Protein AF-S6CW68-F1 (afdb_monomer_lite)

Secondary structure (DSSP, 8-state):
--HHHHHHHHHHHHHHHHHHHTT--HHHHHHHHHHHTT--HHHHHHHTTS-HHHHHHHHHHHHHHHHHHHHHHSS-PPPPSS-SS------------

Radius of gyration: 20.75 Å; chains: 1; bounding box: 26×84×32 Å

pLDDT: mean 75.82, std 18.76, range [39.97, 97.38]

Organism: NCBI:txid1033806

Structure (mmCIF, N/CA/C/O backbone):
data_AF-S6CW68-F1
#
_entry.id   AF-S6CW68-F1
#
loop_
_atom_site.group_PDB
_atom_site.id
_atom_site.type_symbol
_atom_site.label_atom_id
_atom_site.label_alt_id
_atom_site.label_comp_id
_atom_site.label_asym_id
_atom_site.label_entity_id
_atom_site.label_seq_id
_atom_site.pdbx_PDB_ins_code
_atom_site.Cartn_x
_atom_site.Cartn_y
_atom_site.Cartn_z
_atom_site.occupancy
_atom_site.B_iso_or_equiv
_atom_site.auth_seq_id
_atom_site.auth_comp_id
_atom_site.auth_asym_id
_atom_site.auth_atom_id
_atom_site.pdbx_PDB_model_num
ATOM 1 N N . MET A 1 1 ? -11.801 -29.992 0.349 1.00 50.69 1 MET A N 1
ATOM 2 C CA . MET A 1 1 ? -12.442 -28.927 -0.450 1.00 50.69 1 MET A CA 1
ATOM 3 C C . MET A 1 1 ? -11.409 -27.816 -0.575 1.00 50.69 1 MET A C 1
ATOM 5 O O . MET A 1 1 ? -11.363 -26.943 0.275 1.00 50.69 1 MET A O 1
ATOM 9 N N . GLU A 1 2 ? -10.501 -27.946 -1.547 1.00 72.38 2 GLU A N 1
ATOM 10 C CA . GLU A 1 2 ? -9.304 -27.091 -1.701 1.00 72.38 2 GLU A CA 1
ATOM 11 C C . GLU A 1 2 ? -9.538 -25.854 -2.575 1.00 72.38 2 GLU A C 1
ATOM 13 O O . GLU A 1 2 ? -8.792 -24.896 -2.461 1.00 72.38 2 GLU A O 1
ATOM 18 N N . PHE A 1 3 ? -10.622 -25.813 -3.360 1.00 82.75 3 PHE A N 1
ATOM 19 C CA . PHE A 1 3 ? -10.869 -24.760 -4.354 1.00 82.75 3 PHE A CA 1
ATOM 20 C C . PHE A 1 3 ? -10.760 -23.325 -3.810 1.00 82.75 3 PHE A C 1
ATOM 22 O O . PHE A 1 3 ? -10.164 -22.470 -4.451 1.00 82.75 3 PHE A O 1
ATOM 29 N N . VAL A 1 4 ? -11.305 -23.051 -2.618 1.00 86.56 4 VAL A N 1
ATOM 30 C CA . VAL A 1 4 ? -11.223 -21.712 -2.001 1.00 86.56 4 VAL A CA 1
ATOM 31 C C . VAL A 1 4 ? -9.801 -21.402 -1.519 1.00 86.56 4 VAL A C 1
ATOM 33 O O . VAL A 1 4 ? -9.354 -20.263 -1.624 1.00 86.56 4 VAL A O 1
ATOM 36 N N . GLY A 1 5 ? -9.078 -22.409 -1.020 1.00 86.00 5 GLY A N 1
ATOM 37 C CA . GLY A 1 5 ? -7.678 -22.270 -0.615 1.00 86.00 5 GLY A CA 1
ATOM 38 C C . GLY A 1 5 ? -6.760 -22.028 -1.812 1.00 86.00 5 GLY A C 1
ATOM 39 O O . GLY A 1 5 ? -5.960 -21.097 -1.787 1.00 86.00 5 GLY A O 1
ATOM 40 N N . ASP A 1 6 ? -6.943 -22.799 -2.884 1.00 89.94 6 ASP A N 1
ATOM 41 C CA . ASP A 1 6 ? -6.195 -22.663 -4.135 1.00 89.94 6 ASP A CA 1
ATOM 42 C C . ASP A 1 6 ? -6.478 -21.323 -4.818 1.00 89.94 6 ASP A C 1
ATOM 44 O O . ASP A 1 6 ? -5.552 -20.652 -5.267 1.00 89.94 6 ASP A O 1
ATOM 48 N N . ALA A 1 7 ? -7.744 -20.891 -4.843 1.00 89.06 7 ALA A N 1
ATOM 49 C CA . ALA A 1 7 ? -8.124 -19.587 -5.379 1.00 89.06 7 ALA A CA 1
ATOM 50 C C . ALA A 1 7 ? -7.517 -18.435 -4.564 1.00 89.06 7 ALA A C 1
ATOM 52 O O . ALA A 1 7 ? -6.991 -17.487 -5.144 1.00 89.06 7 ALA A O 1
ATOM 53 N N . SER A 1 8 ? -7.542 -18.530 -3.229 1.00 87.62 8 SER A N 1
ATOM 54 C CA . SER A 1 8 ? -6.910 -17.545 -2.342 1.00 87.62 8 SER A CA 1
ATOM 55 C C . SER A 1 8 ? -5.404 -17.460 -2.588 1.00 87.62 8 SER A C 1
ATOM 57 O O . SER A 1 8 ? -4.857 -16.371 -2.748 1.00 87.62 8 SER A O 1
ATOM 59 N N . LYS A 1 9 ? -4.733 -18.610 -2.706 1.00 89.88 9 LYS A N 1
ATOM 60 C CA . LYS A 1 9 ? -3.300 -18.664 -2.994 1.00 89.88 9 LYS A CA 1
ATOM 61 C C . LYS A 1 9 ? -2.968 -18.060 -4.357 1.00 89.88 9 LYS A C 1
ATOM 63 O O . LYS A 1 9 ? -2.114 -17.188 -4.423 1.00 89.88 9 LYS A O 1
ATOM 68 N N . ALA A 1 10 ? -3.673 -18.458 -5.416 1.00 89.69 10 ALA A N 1
ATOM 69 C CA . ALA A 1 10 ? -3.455 -17.917 -6.757 1.00 89.69 10 ALA A CA 1
ATOM 70 C C . ALA A 1 10 ? -3.664 -16.393 -6.813 1.00 89.69 10 ALA A C 1
ATOM 72 O O . ALA A 1 10 ? -2.940 -15.689 -7.514 1.00 89.69 10 ALA A O 1
ATOM 73 N N . PHE A 1 11 ? -4.634 -15.876 -6.054 1.00 87.19 11 PHE A N 1
ATOM 74 C CA . PHE A 1 11 ? -4.866 -14.441 -5.931 1.00 87.19 11 PHE A CA 1
ATOM 75 C C . PHE A 1 11 ? -3.705 -13.722 -5.229 1.00 87.19 11 PHE A C 1
ATOM 77 O O . PHE A 1 11 ? -3.224 -12.707 -5.727 1.00 87.19 11 PHE A O 1
ATOM 84 N N . LEU A 1 12 ? -3.218 -14.265 -4.109 1.00 87.19 12 LEU A N 1
ATOM 85 C CA . LEU A 1 12 ? -2.067 -13.709 -3.392 1.00 87.19 12 LEU A CA 1
ATOM 86 C C . LEU A 1 12 ? -0.783 -13.770 -4.227 1.00 87.19 12 LEU A C 1
ATOM 88 O O . LEU A 1 12 ? -0.058 -12.782 -4.273 1.00 87.19 12 LEU A O 1
ATOM 92 N N . ASP A 1 13 ? -0.543 -14.878 -4.929 1.00 88.69 13 ASP A N 1
ATOM 93 C CA . ASP A 1 13 ? 0.614 -15.042 -5.815 1.00 88.69 13 ASP A CA 1
ATOM 94 C C . ASP A 1 13 ? 0.594 -13.995 -6.946 1.00 88.69 13 ASP A C 1
ATOM 96 O O . ASP A 1 13 ? 1.637 -13.460 -7.324 1.00 88.69 13 ASP A O 1
ATOM 100 N N . ARG A 1 14 ? -0.594 -13.651 -7.467 1.00 86.25 14 ARG A N 1
ATOM 101 C CA . ARG A 1 14 ? -0.739 -12.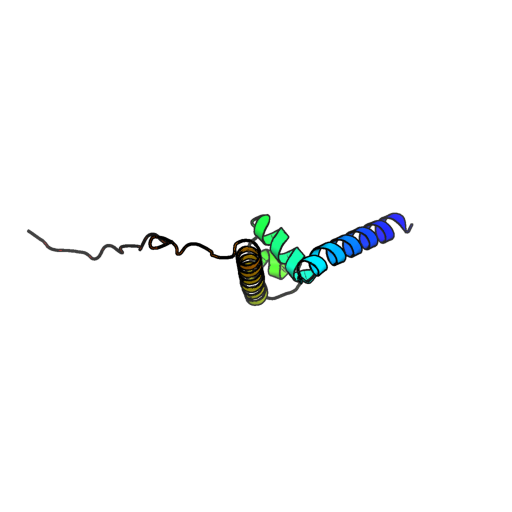589 -8.470 1.00 86.25 14 ARG A CA 1
ATOM 102 C C . ARG A 1 14 ? -0.456 -11.202 -7.892 1.00 86.25 14 ARG A C 1
ATOM 104 O O . ARG A 1 14 ? 0.245 -10.431 -8.539 1.00 86.25 14 ARG A O 1
ATOM 111 N N . ILE A 1 15 ? -0.969 -10.896 -6.697 1.00 85.12 15 ILE A N 1
ATOM 112 C CA . ILE A 1 15 ? -0.667 -9.628 -6.010 1.00 85.12 15 ILE A CA 1
ATOM 113 C C . ILE A 1 15 ? 0.835 -9.505 -5.763 1.00 85.12 15 ILE A C 1
ATOM 115 O O . ILE A 1 15 ? 1.404 -8.449 -6.013 1.00 85.12 15 ILE A O 1
ATOM 119 N N . ASP A 1 16 ? 1.482 -10.574 -5.302 1.00 82.75 16 ASP A N 1
ATOM 120 C CA . ASP A 1 16 ? 2.924 -10.570 -5.060 1.00 82.75 16 ASP A CA 1
ATOM 121 C C . ASP A 1 16 ? 3.716 -10.324 -6.345 1.00 82.75 16 ASP A C 1
ATOM 123 O O . ASP A 1 16 ? 4.703 -9.592 -6.319 1.00 82.75 16 ASP A O 1
ATOM 127 N N . ALA A 1 17 ? 3.303 -10.919 -7.467 1.00 81.81 17 ALA A N 1
ATOM 128 C CA . ALA A 1 17 ? 3.935 -10.670 -8.759 1.00 81.81 17 ALA A CA 1
ATOM 129 C C . ALA A 1 17 ? 3.829 -9.186 -9.156 1.00 81.81 17 ALA A C 1
ATOM 131 O O . ALA A 1 17 ? 4.849 -8.560 -9.438 1.00 81.81 17 ALA A O 1
ATOM 132 N N . ASP A 1 18 ? 2.626 -8.613 -9.084 1.00 77.12 18 ASP A N 1
ATOM 133 C CA . ASP A 1 18 ? 2.362 -7.225 -9.488 1.00 77.12 18 ASP A CA 1
ATOM 134 C C . ASP A 1 18 ? 3.033 -6.205 -8.542 1.00 77.12 18 ASP A C 1
ATOM 136 O O . ASP A 1 18 ? 3.566 -5.183 -8.979 1.00 77.12 18 ASP A O 1
ATOM 140 N N . ALA A 1 19 ? 3.068 -6.493 -7.237 1.00 76.94 19 ALA A N 1
ATOM 141 C CA . ALA A 1 19 ? 3.745 -5.653 -6.252 1.00 76.94 19 ALA A CA 1
ATOM 142 C C . ALA A 1 19 ? 5.271 -5.674 -6.452 1.00 76.94 19 ALA A C 1
ATOM 144 O O . ALA A 1 19 ? 5.907 -4.616 -6.459 1.00 76.94 19 ALA A O 1
ATOM 145 N N . ASN A 1 20 ? 5.855 -6.852 -6.705 1.00 76.38 20 ASN A N 1
ATOM 146 C CA . ASN A 1 20 ? 7.294 -6.998 -6.934 1.00 76.38 20 ASN A CA 1
ATOM 147 C C . ASN A 1 20 ? 7.774 -6.262 -8.191 1.00 76.38 20 ASN A C 1
ATOM 149 O O . ASN A 1 20 ? 8.858 -5.678 -8.159 1.00 76.38 20 ASN A O 1
ATOM 153 N N . GLU A 1 21 ? 6.981 -6.235 -9.268 1.00 75.38 21 GLU A N 1
ATOM 154 C CA . GLU A 1 21 ? 7.297 -5.445 -10.472 1.00 75.38 21 GLU A CA 1
ATOM 155 C C . GLU A 1 21 ? 7.468 -3.948 -10.154 1.00 75.38 21 GLU A C 1
ATOM 157 O O . GLU A 1 21 ? 8.268 -3.264 -10.788 1.00 75.38 21 GLU A O 1
ATOM 162 N N . SER A 1 22 ? 6.781 -3.457 -9.118 1.00 68.31 22 SER A N 1
ATOM 163 C CA . SER A 1 22 ? 6.846 -2.067 -8.647 1.00 68.31 22 SER A CA 1
ATOM 164 C C . SER A 1 22 ? 7.761 -1.866 -7.428 1.00 68.31 22 SER A C 1
ATOM 166 O O . SER A 1 22 ? 7.746 -0.796 -6.814 1.00 68.31 22 SER A O 1
ATOM 168 N N . ASN A 1 23 ? 8.555 -2.878 -7.046 1.00 76.50 23 ASN A N 1
ATOM 169 C CA . ASN A 1 23 ? 9.376 -2.887 -5.826 1.00 76.50 23 ASN A CA 1
ATOM 170 C C . ASN A 1 23 ? 8.567 -2.582 -4.543 1.00 76.50 23 ASN A C 1
ATOM 172 O O . ASN A 1 23 ? 9.058 -1.944 -3.605 1.00 76.50 23 ASN A O 1
ATOM 176 N N . LEU A 1 24 ? 7.303 -3.004 -4.531 1.00 81.38 24 LEU A N 1
ATOM 177 C CA . LEU A 1 24 ? 6.377 -2.926 -3.408 1.00 81.38 24 LEU A CA 1
ATOM 178 C C . LEU A 1 24 ? 6.213 -4.315 -2.795 1.00 81.38 24 LEU A C 1
ATOM 180 O O . LEU A 1 24 ? 6.239 -5.324 -3.497 1.00 81.38 24 LEU A O 1
ATOM 184 N N . ASP A 1 25 ? 6.025 -4.370 -1.479 1.00 83.44 25 ASP A N 1
ATOM 185 C CA . ASP A 1 25 ? 5.606 -5.605 -0.822 1.00 83.44 25 ASP A CA 1
ATOM 186 C C . ASP A 1 25 ? 4.065 -5.721 -0.801 1.00 83.44 25 ASP A C 1
ATOM 188 O O . ASP A 1 25 ? 3.324 -4.777 -1.094 1.00 83.44 25 ASP A O 1
ATOM 192 N N . ARG A 1 26 ? 3.548 -6.903 -0.451 1.00 85.12 26 ARG A N 1
ATOM 193 C CA . ARG A 1 26 ? 2.097 -7.138 -0.347 1.00 85.12 26 ARG A CA 1
ATOM 194 C C . ARG A 1 26 ? 1.413 -6.175 0.630 1.00 85.12 26 ARG A C 1
ATOM 196 O O . ARG A 1 26 ? 0.241 -5.842 0.460 1.00 85.12 26 ARG A O 1
ATOM 203 N N . PHE A 1 27 ? 2.135 -5.749 1.663 1.00 88.88 27 PHE A N 1
ATOM 204 C CA . PHE A 1 27 ? 1.623 -4.825 2.663 1.00 88.88 27 PHE A CA 1
ATOM 205 C C . PHE A 1 27 ? 1.470 -3.416 2.075 1.00 88.88 27 PHE A C 1
ATOM 207 O O . PHE A 1 27 ? 0.429 -2.794 2.262 1.00 88.88 27 PHE A O 1
ATOM 214 N N . ASP A 1 28 ? 2.455 -2.946 1.309 1.00 88.50 28 ASP A N 1
ATOM 215 C CA . ASP A 1 28 ? 2.418 -1.689 0.561 1.00 88.50 28 ASP A CA 1
ATOM 216 C C . ASP A 1 28 ? 1.215 -1.666 -0.389 1.00 88.50 28 ASP A C 1
ATOM 218 O O . ASP A 1 28 ? 0.469 -0.688 -0.427 1.00 88.50 28 ASP A O 1
ATOM 222 N N . PHE A 1 29 ? 0.985 -2.768 -1.111 1.00 87.38 29 PHE A N 1
ATOM 223 C CA . PHE A 1 29 ? -0.166 -2.903 -2.003 1.00 87.38 29 PHE A CA 1
ATOM 224 C C . PHE A 1 29 ? -1.498 -2.825 -1.241 1.00 87.38 29 PHE A C 1
ATOM 226 O O . PHE A 1 29 ? -2.398 -2.087 -1.641 1.00 87.38 29 PHE A O 1
ATOM 233 N N . ALA A 1 30 ? -1.621 -3.536 -0.117 1.00 90.62 30 ALA A N 1
ATOM 234 C CA . ALA A 1 30 ? -2.825 -3.499 0.710 1.00 90.62 30 ALA A CA 1
ATOM 235 C C . ALA A 1 30 ? -3.101 -2.092 1.267 1.00 90.62 30 ALA A C 1
ATOM 237 O O . ALA A 1 30 ? -4.230 -1.612 1.179 1.00 90.62 30 ALA A O 1
ATOM 238 N N . VAL A 1 31 ? -2.073 -1.409 1.784 1.00 92.75 31 VAL A N 1
ATOM 239 C CA . VAL A 1 31 ? -2.180 -0.018 2.252 1.00 92.75 31 VAL A CA 1
ATOM 240 C C . VAL A 1 31 ? -2.640 0.893 1.117 1.00 92.75 31 VAL A C 1
ATOM 242 O O . VAL A 1 31 ? -3.593 1.644 1.298 1.00 92.75 31 VAL A O 1
ATOM 245 N N . MET A 1 32 ? -2.023 0.793 -0.061 1.00 89.56 32 MET A N 1
ATOM 246 C CA . MET A 1 32 ? -2.375 1.614 -1.220 1.00 89.56 32 MET A CA 1
ATOM 247 C C . MET A 1 32 ? -3.841 1.440 -1.628 1.00 89.56 32 MET A C 1
ATOM 249 O O . MET A 1 32 ? -4.562 2.425 -1.755 1.00 89.56 32 MET A O 1
ATOM 253 N N . VAL A 1 33 ? -4.299 0.194 -1.787 1.00 90.62 33 VAL A N 1
ATOM 254 C CA . VAL A 1 33 ? -5.683 -0.106 -2.184 1.00 90.62 33 VAL A CA 1
ATOM 255 C C . VAL A 1 33 ? -6.678 0.460 -1.174 1.00 90.62 33 VAL A C 1
ATOM 257 O O . VAL A 1 33 ? -7.675 1.066 -1.566 1.00 90.62 33 VAL A O 1
ATOM 260 N N . LEU A 1 34 ? -6.409 0.291 0.122 1.00 94.06 34 LEU A N 1
ATOM 261 C CA . LEU A 1 34 ? -7.312 0.760 1.169 1.00 94.06 34 LEU A CA 1
ATOM 262 C C . LEU A 1 34 ? -7.341 2.294 1.271 1.00 94.06 34 LEU A C 1
ATOM 264 O O . LEU A 1 34 ? -8.414 2.863 1.476 1.00 94.06 34 LEU A O 1
ATOM 268 N N . LEU A 1 35 ? -6.203 2.964 1.067 1.00 91.94 35 LEU A N 1
ATOM 269 C CA . LEU A 1 35 ? -6.142 4.426 0.982 1.00 91.94 35 LEU A CA 1
ATOM 270 C C . LEU A 1 35 ? -6.912 4.948 -0.237 1.00 91.94 35 LEU A C 1
ATOM 272 O O . LEU A 1 35 ? -7.716 5.868 -0.107 1.00 91.94 35 LEU A O 1
ATOM 276 N N . CYS A 1 36 ? -6.745 4.325 -1.408 1.00 89.75 36 CYS A N 1
ATOM 277 C CA . CYS A 1 36 ? -7.499 4.678 -2.615 1.00 89.75 36 CYS A CA 1
ATOM 278 C C . CYS A 1 36 ? -9.011 4.449 -2.463 1.00 89.75 36 CYS A C 1
ATOM 280 O O . CYS A 1 36 ? -9.802 5.163 -3.077 1.00 89.75 36 CYS A O 1
ATOM 282 N N . ALA A 1 37 ? -9.422 3.480 -1.641 1.00 93.88 37 ALA A N 1
ATOM 283 C CA . ALA A 1 37 ? -10.823 3.245 -1.298 1.00 93.88 37 ALA A CA 1
ATOM 284 C C . ALA A 1 37 ? -11.391 4.271 -0.291 1.00 93.88 37 ALA A C 1
ATOM 286 O O . ALA A 1 37 ? -12.585 4.233 0.008 1.00 93.88 37 ALA A O 1
ATOM 287 N N . GLY A 1 38 ? -10.567 5.202 0.206 1.00 93.12 38 GLY A N 1
ATOM 288 C CA . GLY A 1 38 ? -10.980 6.277 1.109 1.00 93.12 38 GLY A CA 1
ATOM 289 C C . GLY A 1 38 ? -11.089 5.864 2.577 1.00 93.12 38 GLY A C 1
ATOM 290 O O . GLY A 1 38 ? -11.765 6.548 3.344 1.00 93.12 38 GLY A O 1
ATOM 291 N N . HIS A 1 39 ? -10.458 4.756 2.976 1.00 96.88 39 HIS A N 1
ATOM 292 C CA . HIS A 1 39 ? -10.432 4.332 4.375 1.00 96.88 39 HIS A CA 1
ATOM 293 C C . HIS A 1 39 ? -9.477 5.187 5.212 1.00 96.88 39 HIS A C 1
ATOM 295 O O . HIS A 1 39 ? -8.431 5.634 4.739 1.00 96.88 39 HIS A O 1
ATOM 301 N N . SER A 1 40 ? -9.830 5.389 6.481 1.00 96.38 40 SER A N 1
ATOM 302 C CA . SER A 1 40 ? -8.991 6.122 7.432 1.00 96.38 40 SER A CA 1
ATOM 303 C C . SER A 1 40 ? -7.759 5.313 7.854 1.00 96.38 40 SER A C 1
ATOM 305 O O . SER A 1 40 ? -7.764 4.080 7.831 1.00 96.38 40 SER A O 1
ATOM 307 N N . TYR A 1 41 ? -6.700 5.992 8.310 1.00 95.56 41 TYR A N 1
ATOM 308 C CA . TYR A 1 41 ? -5.503 5.308 8.817 1.00 95.56 41 TYR A CA 1
ATOM 309 C C . TYR A 1 41 ? -5.802 4.370 9.989 1.00 95.56 41 TYR A C 1
ATOM 311 O O . TYR A 1 41 ? -5.195 3.306 10.071 1.00 95.56 41 TYR A O 1
ATOM 319 N N . GLU A 1 42 ? -6.741 4.740 10.862 1.00 97.12 42 GLU A N 1
ATOM 320 C CA . GLU A 1 42 ? -7.171 3.928 12.006 1.00 97.12 42 GLU A CA 1
ATOM 321 C C . GLU A 1 42 ? -7.810 2.610 11.546 1.00 97.12 42 GLU A C 1
ATOM 323 O O . GLU A 1 42 ? -7.452 1.530 12.022 1.00 97.12 42 GLU A O 1
ATOM 328 N N . GLU A 1 43 ? -8.720 2.670 10.570 1.00 97.38 43 GLU A N 1
ATOM 329 C CA . GLU A 1 43 ? -9.368 1.477 10.020 1.00 97.38 43 GLU A CA 1
ATOM 330 C C . GLU A 1 43 ? -8.365 0.547 9.342 1.00 97.38 43 GLU A C 1
ATOM 332 O O . GLU A 1 43 ? -8.401 -0.666 9.562 1.00 97.38 43 GLU A O 1
ATOM 337 N N . ILE A 1 44 ? -7.447 1.119 8.560 1.00 96.50 44 ILE A N 1
ATOM 338 C CA . ILE A 1 44 ? -6.392 0.374 7.871 1.00 96.50 44 ILE A CA 1
ATOM 339 C C . ILE A 1 44 ? -5.457 -0.283 8.886 1.00 96.50 44 ILE A C 1
ATOM 341 O O . ILE A 1 44 ? -5.170 -1.474 8.769 1.00 96.50 44 ILE A O 1
ATOM 345 N N . ALA A 1 45 ? -5.021 0.461 9.904 1.00 95.94 45 ALA A N 1
ATOM 346 C CA . ALA A 1 45 ? -4.157 -0.049 10.961 1.00 95.94 45 ALA A CA 1
ATOM 347 C C . ALA A 1 45 ? -4.807 -1.227 11.696 1.00 95.94 45 ALA A C 1
ATOM 349 O O . ALA A 1 45 ? -4.176 -2.266 11.887 1.00 95.94 45 ALA A O 1
ATOM 350 N N . ARG A 1 46 ? -6.102 -1.110 12.014 1.00 96.25 46 ARG A N 1
ATOM 351 C CA . ARG A 1 46 ? -6.886 -2.181 12.634 1.00 96.25 46 ARG A CA 1
ATOM 352 C C . ARG A 1 46 ? -7.024 -3.415 11.738 1.00 96.25 46 ARG A C 1
ATOM 354 O O . ARG A 1 46 ? -6.967 -4.530 12.246 1.00 96.25 46 ARG A O 1
ATOM 361 N N . TRP A 1 47 ? -7.248 -3.252 10.434 1.00 96.12 47 TRP A N 1
ATOM 362 C CA . TRP A 1 47 ? -7.393 -4.387 9.511 1.00 96.12 47 TRP A CA 1
ATOM 363 C C . TRP A 1 47 ? -6.075 -5.088 9.187 1.00 96.12 47 TRP A C 1
ATOM 365 O O . TRP A 1 47 ? -6.080 -6.296 8.959 1.00 96.12 47 TRP A O 1
ATOM 375 N N . LEU A 1 48 ? -4.967 -4.347 9.169 1.00 93.25 48 LEU A N 1
ATOM 376 C CA . LEU A 1 48 ? -3.635 -4.865 8.854 1.00 93.25 48 LEU A CA 1
ATOM 377 C C . LEU A 1 48 ? -2.804 -5.221 10.096 1.00 93.25 48 LEU A C 1
ATOM 379 O O . LEU A 1 48 ? -1.622 -5.524 9.951 1.00 93.25 48 LEU A O 1
ATOM 383 N N . ASP A 1 49 ? -3.408 -5.183 11.288 1.00 95.25 49 ASP A N 1
ATOM 384 C CA . ASP A 1 49 ? -2.760 -5.469 12.576 1.00 95.25 49 ASP A CA 1
ATOM 385 C C . ASP A 1 49 ? -1.450 -4.678 12.765 1.00 95.25 49 ASP A C 1
ATOM 387 O O . ASP A 1 49 ? -0.373 -5.217 13.021 1.00 95.25 49 ASP A O 1
ATOM 391 N N . THR A 1 50 ? -1.530 -3.361 12.557 1.00 94.31 50 THR A N 1
ATOM 392 C CA . THR A 1 50 ? -0.389 -2.439 12.638 1.00 94.31 50 THR A CA 1
ATOM 393 C C . THR A 1 50 ? -0.752 -1.145 13.378 1.00 94.31 50 THR A C 1
ATOM 395 O O . THR A 1 50 ? -1.855 -1.000 13.899 1.00 94.31 50 THR A O 1
ATOM 398 N N . ASP A 1 51 ? 0.173 -0.182 13.428 1.00 95.00 51 ASP A N 1
ATOM 399 C CA . ASP A 1 51 ? -0.061 1.153 13.983 1.00 95.00 51 ASP A CA 1
ATOM 400 C C . ASP A 1 51 ? -0.351 2.210 12.901 1.00 95.00 51 ASP A C 1
ATOM 402 O O . ASP A 1 51 ? 0.204 2.175 11.803 1.00 95.00 51 ASP A O 1
ATOM 406 N N . GLU A 1 52 ? -1.187 3.203 13.224 1.00 95.88 52 GLU A N 1
ATOM 407 C CA . GLU A 1 52 ? -1.550 4.302 12.309 1.00 95.88 52 GLU A CA 1
ATOM 408 C C . GLU A 1 52 ? -0.329 5.047 11.756 1.00 95.88 52 GLU A C 1
ATOM 410 O O . GLU A 1 52 ? -0.287 5.414 10.579 1.00 95.88 52 GLU A O 1
ATOM 415 N N . LYS A 1 53 ? 0.706 5.244 12.585 1.00 94.19 53 LYS A N 1
ATOM 416 C CA . LYS A 1 53 ? 1.932 5.925 12.148 1.00 94.19 53 LYS A CA 1
ATOM 417 C C . LYS A 1 53 ? 2.683 5.084 11.121 1.00 94.19 53 LYS A C 1
ATOM 419 O O . LYS A 1 53 ? 3.366 5.639 10.264 1.00 94.19 53 LYS A O 1
ATOM 424 N N . TYR A 1 54 ? 2.598 3.759 11.196 1.00 91.62 54 TYR A N 1
ATOM 425 C CA . TYR A 1 54 ? 3.176 2.855 10.212 1.00 91.62 54 TYR A CA 1
ATOM 426 C C . TYR A 1 54 ? 2.439 2.952 8.882 1.00 91.62 54 TYR A C 1
ATOM 428 O O . TYR A 1 54 ? 3.102 3.077 7.855 1.00 91.62 54 TYR A O 1
ATOM 436 N N . VAL A 1 55 ? 1.105 3.020 8.900 1.00 92.62 55 VAL A N 1
ATOM 437 C CA . VAL A 1 55 ? 0.293 3.258 7.693 1.00 92.62 55 VAL A CA 1
ATOM 438 C C . VAL A 1 55 ? 0.682 4.584 7.027 1.00 92.62 55 VAL A C 1
ATOM 440 O O . VAL A 1 55 ? 1.010 4.598 5.843 1.00 92.62 55 VAL A O 1
ATOM 443 N N . GLN A 1 56 ? 0.777 5.673 7.796 1.00 92.44 56 GLN A N 1
ATOM 444 C CA . GLN A 1 56 ? 1.228 6.979 7.287 1.00 92.44 56 GLN A CA 1
ATOM 445 C C . GLN A 1 56 ? 2.656 6.943 6.722 1.00 92.44 56 GLN A C 1
ATOM 447 O O . GLN A 1 56 ? 2.948 7.541 5.685 1.00 92.44 56 GLN A O 1
ATOM 452 N N . ARG A 1 57 ? 3.590 6.246 7.384 1.00 91.31 57 ARG A N 1
ATOM 453 C CA . ARG A 1 57 ? 4.954 6.068 6.855 1.00 91.31 57 ARG A CA 1
ATOM 454 C C . ARG A 1 57 ? 4.935 5.331 5.518 1.00 91.31 57 ARG A C 1
ATOM 456 O O . ARG A 1 57 ? 5.669 5.721 4.614 1.00 91.31 57 ARG A O 1
ATOM 463 N N . LYS A 1 58 ? 4.113 4.287 5.391 1.00 90.94 58 LYS A N 1
ATOM 464 C CA . LYS A 1 58 ? 3.988 3.509 4.156 1.00 90.94 58 LYS A CA 1
ATOM 465 C C . LYS A 1 58 ? 3.391 4.333 3.020 1.00 90.94 58 LYS A C 1
ATOM 467 O O . LYS A 1 58 ? 3.957 4.310 1.935 1.00 90.94 58 LYS A O 1
ATOM 472 N N . GLU A 1 59 ? 2.359 5.134 3.275 1.00 91.31 59 GLU A N 1
ATOM 473 C CA . GLU A 1 59 ? 1.821 6.075 2.281 1.00 91.31 59 GLU A CA 1
ATOM 474 C C . GLU A 1 59 ? 2.906 7.010 1.730 1.00 91.31 59 GLU A C 1
ATOM 476 O O . GLU A 1 59 ? 3.066 7.125 0.518 1.00 91.31 59 GLU A O 1
ATOM 481 N N . ASN A 1 60 ? 3.716 7.614 2.605 1.00 87.12 60 ASN A N 1
ATOM 482 C CA . ASN A 1 60 ? 4.809 8.495 2.182 1.00 87.12 60 ASN A CA 1
ATOM 483 C C . ASN A 1 60 ? 5.857 7.768 1.324 1.00 87.12 60 ASN A C 1
ATOM 485 O O . ASN A 1 60 ? 6.356 8.326 0.346 1.00 87.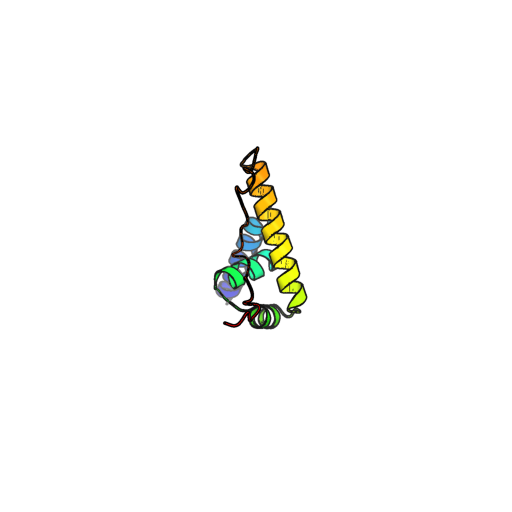12 60 ASN A O 1
ATOM 489 N N . VAL A 1 61 ? 6.195 6.522 1.671 1.00 85.94 61 VAL A N 1
ATOM 490 C CA . VAL A 1 61 ? 7.116 5.693 0.878 1.00 85.94 61 VAL A CA 1
ATOM 491 C C . VAL A 1 61 ? 6.516 5.370 -0.491 1.00 85.94 61 VAL A C 1
ATOM 493 O O . VAL A 1 61 ? 7.219 5.481 -1.495 1.00 85.94 61 VAL A O 1
ATOM 496 N N . ILE A 1 62 ? 5.233 5.007 -0.545 1.00 84.38 62 ILE A N 1
ATOM 497 C CA . ILE A 1 62 ? 4.509 4.717 -1.788 1.00 84.38 62 ILE A CA 1
ATOM 498 C C . ILE A 1 62 ? 4.471 5.963 -2.680 1.00 84.38 62 ILE A C 1
ATOM 500 O O . ILE A 1 62 ? 4.861 5.887 -3.842 1.00 84.38 62 ILE A O 1
ATOM 504 N N . ALA A 1 63 ? 4.097 7.122 -2.131 1.00 84.62 63 ALA A N 1
ATOM 505 C CA . ALA A 1 63 ? 4.069 8.392 -2.854 1.00 84.62 63 ALA A CA 1
ATOM 506 C C . ALA A 1 63 ? 5.461 8.798 -3.367 1.00 84.62 63 ALA A C 1
ATOM 508 O O . ALA A 1 63 ? 5.609 9.239 -4.507 1.00 84.62 63 ALA A O 1
ATOM 509 N N . TRP A 1 64 ? 6.509 8.605 -2.558 1.00 80.62 64 TRP A N 1
ATOM 510 C CA . TRP A 1 64 ? 7.884 8.863 -2.985 1.00 80.62 64 TRP A CA 1
ATOM 511 C C . TRP A 1 64 ? 8.317 7.935 -4.126 1.00 80.62 64 TRP A C 1
ATOM 513 O O . TRP A 1 64 ? 8.913 8.408 -5.092 1.00 80.62 64 TRP A O 1
ATOM 523 N N . ARG A 1 65 ? 7.993 6.638 -4.050 1.00 76.25 65 ARG A N 1
ATOM 524 C CA . ARG A 1 65 ? 8.286 5.665 -5.115 1.00 76.25 65 ARG A CA 1
ATOM 525 C C . ARG A 1 65 ? 7.528 5.986 -6.400 1.00 76.25 65 ARG A C 1
ATOM 527 O O . ARG A 1 65 ? 8.141 5.958 -7.459 1.00 76.25 65 ARG A O 1
ATOM 534 N N . ALA A 1 66 ? 6.252 6.358 -6.308 1.00 73.75 66 ALA A N 1
ATOM 535 C CA . ALA A 1 66 ? 5.475 6.819 -7.456 1.00 73.75 66 ALA A CA 1
ATOM 536 C C . ALA A 1 66 ? 6.104 8.072 -8.090 1.00 73.75 66 ALA A C 1
ATOM 538 O O . ALA A 1 66 ? 6.272 8.124 -9.300 1.00 73.75 66 ALA A O 1
ATOM 539 N N . SER A 1 67 ? 6.568 9.029 -7.277 1.00 69.00 67 SER A N 1
ATOM 540 C CA . SER A 1 67 ? 7.279 10.213 -7.775 1.00 69.00 67 SER A CA 1
ATOM 541 C C . SER A 1 67 ? 8.635 9.886 -8.414 1.00 69.00 67 SER A C 1
ATOM 543 O O . SER A 1 67 ? 9.026 10.557 -9.363 1.00 69.00 67 SER A O 1
ATOM 545 N N . GLN A 1 68 ? 9.382 8.894 -7.913 1.00 63.88 68 GLN A N 1
ATOM 546 C CA . GLN A 1 68 ? 10.611 8.423 -8.572 1.00 63.88 68 GLN A CA 1
ATOM 547 C C . GLN A 1 68 ? 10.294 7.740 -9.900 1.00 63.88 68 GLN A C 1
ATOM 549 O O . GLN A 1 68 ? 10.919 8.057 -10.902 1.00 63.88 68 GLN A O 1
ATOM 554 N N . PHE A 1 69 ? 9.273 6.882 -9.927 1.00 59.56 69 PHE A N 1
ATOM 555 C CA . PHE A 1 69 ? 8.808 6.249 -11.155 1.00 59.56 69 PHE A CA 1
ATOM 556 C C . PHE A 1 69 ? 8.376 7.289 -12.198 1.00 59.56 69 PHE A C 1
ATOM 558 O O . PHE A 1 69 ? 8.770 7.197 -13.354 1.00 59.56 69 PHE A O 1
ATOM 565 N N . GLU A 1 70 ? 7.642 8.328 -11.793 1.00 57.50 70 GLU A N 1
ATOM 566 C CA . GLU A 1 70 ? 7.288 9.448 -12.670 1.00 57.50 70 GLU A CA 1
ATOM 567 C C . GLU A 1 70 ? 8.514 10.228 -13.164 1.00 57.50 70 GLU A C 1
ATOM 569 O O . GLU A 1 70 ? 8.512 10.658 -14.309 1.00 57.50 70 GLU A O 1
ATOM 574 N N . LYS A 1 71 ? 9.573 10.385 -12.357 1.00 58.53 71 LYS A N 1
ATOM 575 C CA . LYS A 1 71 ? 10.835 11.032 -12.781 1.00 58.53 71 LYS A CA 1
ATOM 576 C C . LYS A 1 71 ? 11.649 10.177 -13.745 1.00 58.53 71 LYS A C 1
ATOM 578 O O . LYS A 1 71 ? 12.265 10.713 -14.656 1.00 58.53 71 LYS A O 1
ATOM 583 N N . ASP A 1 72 ? 11.651 8.863 -13.555 1.00 58.78 72 ASP A N 1
ATOM 584 C CA . ASP A 1 72 ? 12.323 7.937 -14.467 1.00 58.78 72 ASP A CA 1
ATOM 585 C C . ASP A 1 72 ? 11.556 7.820 -15.798 1.00 58.78 72 ASP A C 1
ATOM 587 O O . ASP A 1 72 ? 12.157 7.608 -16.850 1.00 58.78 72 ASP A O 1
ATOM 591 N N . LEU A 1 73 ? 10.228 7.990 -15.769 1.00 56.03 73 LEU A N 1
ATOM 592 C CA . LEU A 1 73 ? 9.369 8.005 -16.957 1.00 56.03 73 LEU A CA 1
ATOM 593 C C . LEU A 1 73 ? 9.352 9.373 -17.667 1.00 56.03 73 LEU A C 1
ATOM 595 O O . LEU A 1 73 ? 9.139 9.442 -18.878 1.00 56.03 73 LEU A O 1
ATOM 599 N N . VAL A 1 74 ? 9.549 10.459 -16.916 1.00 51.25 74 VAL A N 1
ATOM 600 C CA . VAL A 1 74 ? 9.518 11.851 -17.376 1.00 51.25 74 VAL A CA 1
ATOM 601 C C . VAL A 1 74 ? 10.828 12.512 -16.942 1.00 51.25 74 VAL A C 1
ATOM 603 O O . VAL A 1 74 ? 10.920 13.025 -15.830 1.00 51.25 74 VAL A O 1
ATOM 606 N N . GLU A 1 75 ? 11.835 12.502 -17.829 1.00 55.56 75 GLU A N 1
ATOM 607 C CA . GLU A 1 75 ? 13.218 12.970 -17.576 1.00 55.56 75 GLU A CA 1
ATOM 608 C C . GLU A 1 75 ? 13.322 14.343 -16.866 1.00 55.56 75 GLU A C 1
ATOM 610 O O . GLU A 1 75 ? 14.307 14.597 -16.173 1.00 55.56 75 GLU A O 1
ATOM 615 N N . GLU A 1 76 ? 12.306 15.212 -16.964 1.00 46.69 76 GLU A N 1
ATOM 616 C CA . GLU A 1 76 ? 12.143 16.394 -16.109 1.00 46.69 76 GLU A CA 1
ATOM 617 C C . GLU A 1 76 ? 10.683 16.582 -15.666 1.00 46.69 76 GLU A C 1
ATOM 619 O O . GLU A 1 76 ? 9.803 16.891 -16.471 1.00 46.69 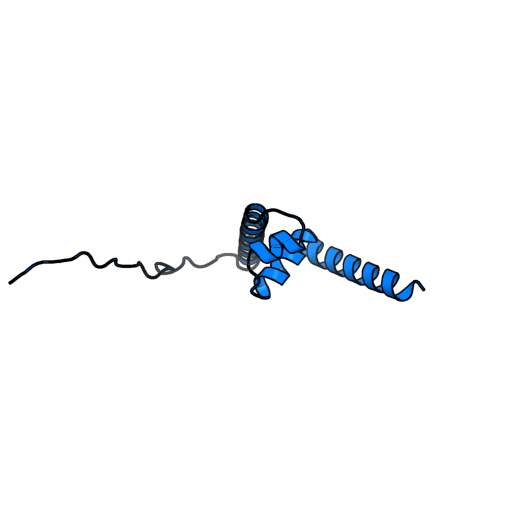76 GLU A O 1
ATOM 624 N N . ILE A 1 77 ? 10.431 16.493 -14.355 1.00 52.34 77 ILE A N 1
ATOM 625 C CA . ILE A 1 77 ? 9.190 17.013 -13.766 1.00 52.34 77 ILE A CA 1
ATOM 626 C C . ILE A 1 77 ? 9.290 18.547 -13.746 1.00 52.34 77 ILE A C 1
ATOM 628 O O . ILE A 1 77 ? 10.181 19.081 -13.071 1.00 52.34 77 ILE A O 1
ATOM 632 N N . PRO A 1 78 ? 8.402 19.281 -14.444 1.00 57.62 78 PRO A N 1
ATOM 633 C CA . PRO A 1 78 ? 8.434 20.736 -14.439 1.00 57.62 78 PRO A CA 1
ATOM 634 C C . PRO A 1 78 ? 8.241 21.261 -13.015 1.00 57.62 78 PRO A C 1
ATOM 636 O O . PRO A 1 78 ? 7.416 20.756 -12.249 1.00 57.62 78 PRO A O 1
ATOM 639 N N . ARG A 1 79 ? 9.020 22.285 -12.641 1.00 49.06 79 ARG A N 1
ATOM 640 C CA . ARG A 1 79 ? 8.858 22.943 -11.340 1.00 49.06 79 ARG A CA 1
ATOM 641 C C . ARG A 1 79 ? 7.417 23.443 -11.214 1.00 49.06 79 ARG A C 1
ATOM 643 O O . ARG A 1 79 ? 6.950 24.103 -12.140 1.00 49.06 79 ARG A O 1
ATOM 650 N N . PRO A 1 80 ? 6.739 23.192 -10.083 1.00 55.47 80 PRO A N 1
ATOM 651 C CA . PRO A 1 80 ? 5.422 23.761 -9.859 1.00 55.47 80 PRO A CA 1
ATOM 652 C C . PRO A 1 80 ? 5.523 25.291 -9.916 1.00 55.47 80 PRO A C 1
ATOM 654 O O . PRO A 1 80 ? 6.269 25.90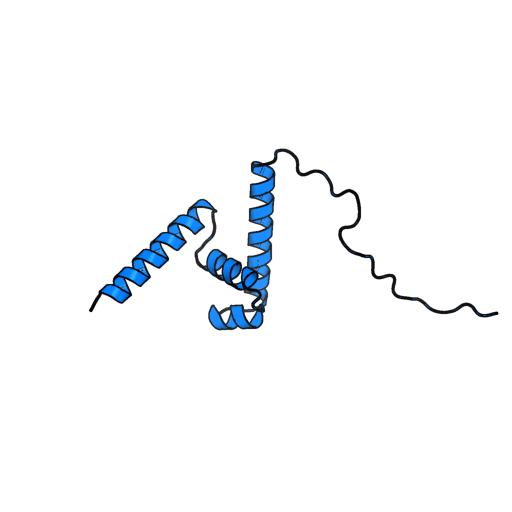7 -9.149 1.00 55.47 80 PRO A O 1
ATOM 657 N N . GLU A 1 81 ? 4.805 25.900 -10.860 1.00 47.50 81 GLU A N 1
ATOM 658 C CA . GLU A 1 81 ? 4.648 27.350 -10.952 1.00 47.50 81 GLU A CA 1
ATOM 659 C C . GLU A 1 81 ? 3.696 27.820 -9.844 1.00 47.50 81 GLU A C 1
ATOM 661 O O . GLU A 1 81 ? 2.504 28.024 -10.052 1.00 47.50 81 GLU A O 1
ATOM 666 N N . GLY A 1 82 ? 4.236 27.968 -8.634 1.00 59.03 82 GLY A N 1
ATOM 667 C CA . GLY A 1 82 ? 3.549 28.589 -7.503 1.00 59.03 82 GLY A CA 1
ATOM 668 C C . GLY A 1 82 ? 3.135 27.632 -6.378 1.00 59.03 82 GLY A C 1
ATOM 669 O O . GLY A 1 82 ? 3.307 26.416 -6.483 1.00 59.03 82 GLY A O 1
ATOM 670 N N . PRO A 1 83 ? 2.652 28.182 -5.247 1.00 49.69 83 PRO A N 1
ATOM 671 C CA . PRO A 1 83 ? 2.334 27.405 -4.053 1.00 49.69 83 PRO A 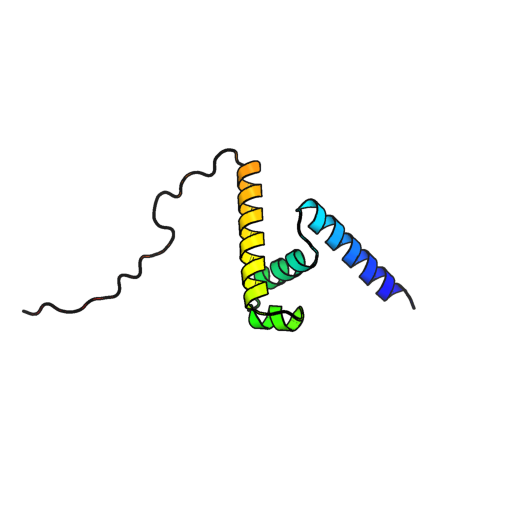CA 1
ATOM 672 C C . PRO A 1 83 ? 1.166 26.443 -4.304 1.00 49.69 83 PRO A C 1
ATOM 674 O O . PRO A 1 83 ? 0.094 26.859 -4.731 1.00 49.69 83 PRO A O 1
ATOM 677 N N . THR A 1 84 ? 1.354 25.162 -3.983 1.00 51.97 84 THR A N 1
ATOM 678 C CA . THR A 1 84 ? 0.341 24.099 -4.128 1.00 51.97 84 THR A CA 1
ATOM 679 C C . THR A 1 84 ? -0.753 24.128 -3.056 1.00 51.97 84 THR A C 1
ATOM 681 O O . THR A 1 84 ? -1.692 23.340 -3.122 1.00 51.97 84 THR A O 1
ATOM 684 N N . TRP A 1 85 ? -0.653 25.029 -2.076 1.00 44.22 85 TRP A N 1
ATOM 685 C CA . TRP A 1 85 ? -1.636 25.188 -1.009 1.00 44.22 85 TRP A CA 1
ATOM 686 C C . TRP A 1 85 ? -2.199 26.610 -1.020 1.00 44.22 85 TRP A C 1
ATOM 688 O O . TRP A 1 85 ? -1.423 27.556 -1.195 1.00 44.22 85 TRP A O 1
ATOM 698 N N . PRO A 1 86 ? -3.511 26.798 -0.786 1.00 43.7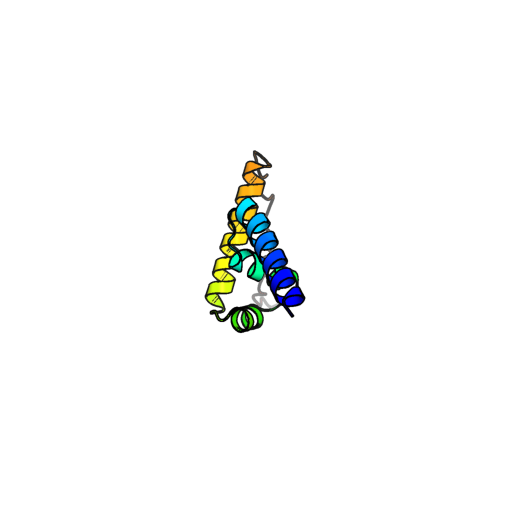8 86 PRO A N 1
ATOM 699 C CA . PRO A 1 86 ? -4.007 28.102 -0.388 1.00 43.78 86 PRO A CA 1
ATOM 700 C C . PRO A 1 86 ? -3.324 28.440 0.938 1.00 43.78 86 PRO A C 1
ATOM 702 O O . PRO A 1 86 ? -3.456 27.713 1.919 1.00 43.78 86 PRO A O 1
ATOM 705 N N . SER A 1 87 ? -2.530 29.507 0.964 1.00 45.97 87 SER A N 1
ATOM 706 C CA . SER A 1 87 ? -2.083 30.068 2.229 1.00 45.97 87 SER A CA 1
ATOM 707 C C . SER A 1 87 ? -3.337 30.504 2.974 1.00 45.97 87 SER A C 1
ATOM 709 O O . SER A 1 87 ? -3.991 31.455 2.541 1.00 45.97 87 SER A O 1
ATOM 711 N N . ASP A 1 88 ? -3.680 29.801 4.052 1.00 45.25 88 ASP A N 1
ATOM 712 C CA . ASP A 1 88 ? -4.628 30.280 5.047 1.00 45.25 88 ASP A CA 1
ATOM 713 C C . ASP A 1 88 ? -4.117 31.635 5.549 1.00 45.25 88 ASP A C 1
ATOM 715 O O . ASP A 1 88 ? -3.306 31.722 6.473 1.00 45.25 88 ASP A O 1
ATOM 719 N N . THR A 1 89 ? -4.563 32.723 4.920 1.00 47.25 89 THR A N 1
ATOM 720 C CA . THR A 1 89 ? -4.562 34.033 5.560 1.00 47.25 89 THR A CA 1
ATOM 721 C C . THR A 1 89 ? -5.589 33.951 6.670 1.00 47.25 89 THR A C 1
ATOM 723 O O . THR A 1 89 ? -6.768 34.256 6.494 1.00 47.25 89 THR A O 1
ATOM 726 N N . VAL A 1 90 ? -5.105 33.482 7.817 1.00 41.50 90 VAL A N 1
ATOM 727 C CA . VAL A 1 90 ? -5.652 33.802 9.124 1.00 41.50 90 VAL A CA 1
ATOM 728 C C . VAL A 1 90 ? -5.869 35.310 9.137 1.00 41.50 90 VAL A C 1
ATOM 730 O O . VAL A 1 90 ? -4.935 36.098 8.996 1.00 41.50 90 VAL A O 1
ATOM 733 N N . SER A 1 91 ? -7.144 35.673 9.209 1.00 50.28 91 SER A N 1
ATOM 734 C CA . SER A 1 91 ? -7.621 36.997 9.568 1.00 50.28 91 SER A CA 1
ATOM 735 C C . SER A 1 91 ? -6.927 37.419 10.856 1.00 50.28 91 SER A C 1
ATOM 737 O O . SER A 1 91 ? -7.239 36.862 11.906 1.00 50.28 91 SER A O 1
ATOM 739 N N . ASP A 1 92 ? -6.025 38.394 10.770 1.00 39.97 92 ASP A N 1
ATOM 740 C CA . ASP A 1 92 ? -5.636 39.185 11.929 1.00 39.97 92 ASP A CA 1
ATOM 741 C C . ASP A 1 92 ? -6.332 40.544 11.861 1.00 39.97 92 ASP A C 1
ATOM 743 O O . ASP A 1 92 ? -6.374 41.236 10.843 1.00 39.97 92 ASP A O 1
ATOM 747 N N . ASP A 1 93 ? -6.972 40.810 12.981 1.00 47.16 93 ASP A N 1
ATOM 748 C CA . ASP A 1 93 ? -7.968 41.811 13.278 1.00 47.16 93 ASP A CA 1
ATOM 749 C C . ASP A 1 93 ? -7.456 43.260 13.206 1.00 47.16 93 ASP A C 1
ATOM 751 O O . ASP A 1 93 ? -6.298 43.553 13.487 1.00 47.16 93 ASP A O 1
ATOM 755 N N . GLN A 1 94 ? -8.423 44.163 13.015 1.00 47.84 94 GLN A N 1
ATOM 756 C CA . GLN A 1 94 ? -8.461 45.525 13.563 1.00 47.84 94 GLN A CA 1
ATOM 757 C C . GLN A 1 94 ? -7.439 46.548 13.036 1.00 47.84 94 GLN A C 1
ATOM 759 O O . GLN A 1 94 ? -6.329 46.670 13.539 1.00 47.84 94 GLN A O 1
ATOM 764 N N . ASP A 1 95 ? -7.937 47.494 12.232 1.00 44.50 95 ASP A N 1
ATOM 765 C CA . ASP A 1 95 ? -7.813 48.880 12.687 1.00 44.50 95 ASP A CA 1
ATOM 766 C C . ASP A 1 95 ? -9.087 49.694 12.429 1.00 44.50 95 ASP A C 1
ATOM 768 O O . ASP A 1 95 ? -9.788 49.533 11.428 1.00 44.50 95 ASP A O 1
ATOM 772 N N . ARG A 1 96 ? -9.430 50.483 13.443 1.00 40.41 96 ARG A N 1
ATOM 773 C CA . ARG A 1 96 ? -10.679 51.220 13.634 1.00 40.41 96 ARG A CA 1
ATOM 774 C C . ARG A 1 96 ? -10.577 52.630 13.043 1.00 40.41 96 ARG A C 1
ATOM 776 O O . ARG A 1 96 ? -9.543 53.262 13.198 1.00 40.41 96 ARG A O 1
ATOM 783 N N . CYS A 1 97 ? -11.736 53.132 12.598 1.00 42.88 97 CYS A N 1
ATOM 784 C CA . CYS A 1 97 ? -12.103 54.544 12.380 1.00 42.88 97 CYS A CA 1
ATOM 785 C C . CYS A 1 97 ? -11.398 55.307 11.250 1.00 42.88 97 CYS A C 1
ATOM 787 O O . CYS A 1 97 ? -10.206 55.649 11.381 1.00 42.88 97 CYS A O 1
#

Sequence (97 aa):
MEFVGDASKAFLDRIDADANESNLDRFDFAVMVLLCAGHSYEEIARWLDTDEKYVQRKENVIAWRASQFEKDLVEEIPRPEGPTWPSDTVSDDQDRC

Foldseek 3Di:
DCVVVVVVVVVVVVCQVVQVVLVHHSLLVQLVVCVVVVDQLVVSCVVVVHDSVVSVVSVVVNVVSVVVVVCVVPVDDDDPPDDPDDPPPPDDDDDDD